Protein AF-A0A916WZQ5-F1 (afdb_monomer)

Structure (mmCIF, N/CA/C/O backbone):
data_AF-A0A916WZQ5-F1
#
_entry.id   AF-A0A916WZQ5-F1
#
loop_
_atom_site.group_PDB
_atom_site.id
_atom_site.type_symbol
_atom_site.label_atom_id
_atom_site.label_alt_id
_atom_site.label_comp_id
_atom_site.label_asym_id
_atom_site.label_entity_id
_atom_site.label_seq_id
_atom_site.pdbx_PDB_ins_code
_atom_site.Cartn_x
_atom_site.Cartn_y
_atom_site.Cartn_z
_atom_site.occupancy
_atom_site.B_iso_or_equiv
_atom_site.auth_seq_id
_atom_site.auth_comp_id
_atom_site.auth_asym_id
_atom_site.auth_atom_id
_atom_site.pdbx_PDB_model_num
ATOM 1 N N . MET A 1 1 ? 28.284 7.135 -3.219 1.00 39.41 1 MET A N 1
ATOM 2 C CA . MET A 1 1 ? 27.425 7.745 -4.259 1.00 39.41 1 MET A CA 1
ATOM 3 C C . MET A 1 1 ? 27.203 6.735 -5.375 1.00 39.41 1 MET A C 1
ATOM 5 O O . MET A 1 1 ? 27.906 6.765 -6.367 1.00 39.41 1 MET A O 1
ATOM 9 N N . GLY A 1 2 ? 26.304 5.771 -5.183 1.00 49.19 2 GLY A N 1
ATOM 10 C CA . GLY A 1 2 ? 26.057 4.737 -6.189 1.00 49.19 2 GLY A CA 1
ATOM 11 C C . GLY A 1 2 ? 24.947 3.800 -5.737 1.00 49.19 2 GLY A C 1
ATOM 12 O O . GLY A 1 2 ? 25.065 3.237 -4.651 1.00 49.19 2 GLY A O 1
ATOM 13 N N . LYS A 1 3 ? 23.867 3.715 -6.533 1.00 49.34 3 LYS A N 1
ATOM 14 C CA . LYS A 1 3 ? 22.853 2.627 -6.621 1.00 49.34 3 LYS A CA 1
ATOM 15 C C . LYS A 1 3 ? 21.511 3.059 -7.248 1.00 49.34 3 LYS A C 1
ATOM 17 O O . LYS A 1 3 ? 20.698 2.179 -7.538 1.00 49.34 3 LYS A O 1
ATOM 22 N N . PHE A 1 4 ? 21.280 4.355 -7.495 1.00 51.81 4 PHE A N 1
ATOM 23 C CA . PHE A 1 4 ? 19.994 4.880 -7.996 1.00 51.81 4 PHE A CA 1
ATOM 24 C C . PHE A 1 4 ? 19.988 5.360 -9.463 1.00 51.81 4 PHE A C 1
ATOM 26 O O . PHE A 1 4 ? 18.932 5.761 -9.952 1.00 51.81 4 PHE A O 1
ATOM 33 N N . ASP A 1 5 ? 21.101 5.241 -10.192 1.00 52.72 5 ASP A N 1
ATOM 34 C CA . ASP A 1 5 ? 21.226 5.676 -11.595 1.00 52.72 5 ASP A CA 1
ATOM 35 C C . ASP A 1 5 ? 20.655 4.635 -12.581 1.00 52.72 5 ASP A C 1
ATOM 37 O O . ASP A 1 5 ? 21.371 4.051 -13.389 1.00 52.72 5 ASP A O 1
ATOM 41 N N . SER A 1 6 ? 19.358 4.333 -12.480 1.00 55.28 6 SER A N 1
ATOM 42 C CA . SER A 1 6 ? 18.641 3.542 -13.491 1.00 55.28 6 SER A CA 1
ATOM 43 C C . SER A 1 6 ? 17.884 4.497 -14.414 1.00 55.28 6 SER A C 1
ATOM 45 O O . SER A 1 6 ? 16.951 5.124 -13.931 1.00 55.28 6 SER A O 1
ATOM 47 N N . PRO A 1 7 ? 18.196 4.613 -15.717 1.00 64.81 7 PRO A N 1
ATOM 48 C CA . PRO A 1 7 ? 17.525 5.564 -16.616 1.00 64.81 7 PRO A CA 1
ATOM 49 C C . PRO A 1 7 ? 16.040 5.235 -16.876 1.00 64.81 7 PRO A C 1
ATOM 51 O O . PRO A 1 7 ? 15.353 5.954 -17.603 1.00 64.81 7 PRO A O 1
ATOM 54 N N . VAL A 1 8 ? 15.528 4.134 -16.318 1.00 69.06 8 VAL A N 1
ATOM 55 C CA . VAL A 1 8 ? 14.172 3.647 -16.571 1.00 69.06 8 VAL A CA 1
ATOM 56 C C . VAL A 1 8 ? 13.162 4.317 -15.664 1.00 69.06 8 VAL A C 1
ATOM 58 O O . VAL A 1 8 ? 13.263 4.265 -14.442 1.00 69.06 8 VAL A O 1
ATOM 61 N N . LYS A 1 9 ? 12.127 4.887 -16.279 1.00 65.75 9 LYS A N 1
ATOM 62 C CA . LYS A 1 9 ? 11.029 5.570 -15.590 1.00 65.75 9 LYS A CA 1
ATOM 63 C C . LYS A 1 9 ? 9.867 4.622 -15.292 1.00 65.75 9 LYS A C 1
ATOM 65 O O . LYS A 1 9 ? 9.369 3.914 -16.181 1.00 65.75 9 LYS A O 1
ATOM 70 N N . ALA A 1 10 ? 9.370 4.645 -14.054 1.00 61.59 10 ALA A N 1
ATOM 71 C CA . ALA A 1 10 ? 8.222 3.828 -13.657 1.00 61.59 10 ALA A CA 1
ATOM 72 C C . ALA A 1 10 ? 6.881 4.389 -14.174 1.00 61.59 10 ALA A C 1
ATOM 74 O O . ALA A 1 10 ? 6.008 3.605 -14.583 1.00 61.59 10 ALA A O 1
ATOM 75 N N . ALA A 1 11 ? 6.745 5.709 -14.335 1.00 63.66 11 ALA A N 1
ATOM 76 C CA . ALA A 1 11 ? 5.585 6.341 -14.969 1.00 63.66 11 ALA A CA 1
ATOM 77 C C . ALA A 1 11 ? 5.902 7.325 -16.111 1.00 63.66 11 ALA A C 1
ATOM 79 O O . ALA A 1 11 ? 6.949 7.974 -16.092 1.00 63.66 11 ALA A O 1
ATOM 80 N N . PRO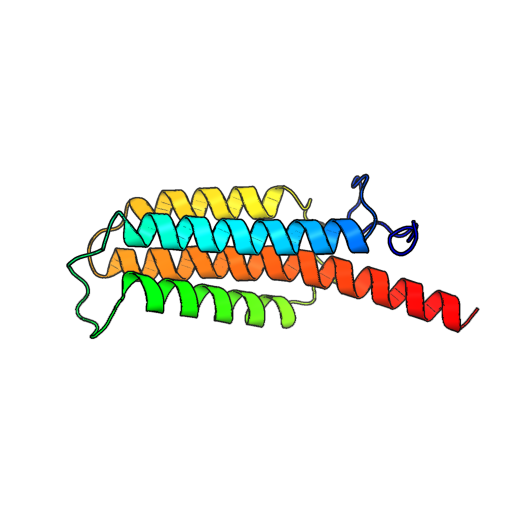 A 1 12 ? 5.002 7.454 -17.115 1.00 53.97 12 PRO A N 1
ATOM 81 C CA . PRO A 1 12 ? 5.095 8.531 -18.097 1.00 53.97 12 PRO A CA 1
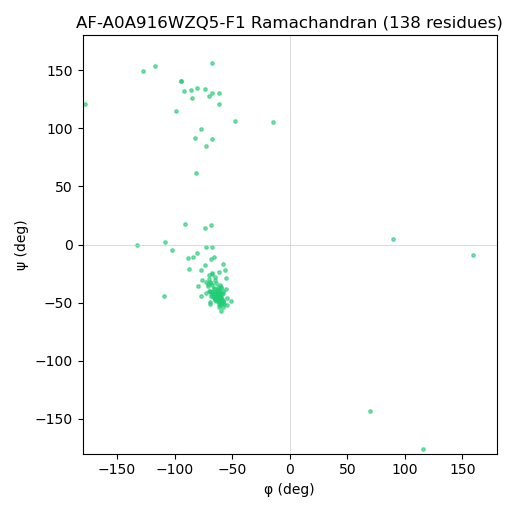ATOM 82 C C . PRO A 1 12 ? 4.961 9.876 -17.367 1.00 53.97 12 PRO A C 1
ATOM 84 O O . PRO A 1 12 ? 3.961 10.099 -16.688 1.00 53.97 12 PRO A O 1
ATOM 87 N N . GLY A 1 13 ? 5.970 10.743 -17.477 1.00 58.25 13 GLY A N 1
ATOM 88 C CA . GLY A 1 13 ? 5.986 12.062 -16.827 1.00 58.25 13 GLY A CA 1
ATOM 89 C C . GLY A 1 13 ? 6.577 12.109 -15.412 1.00 58.25 13 GLY A C 1
ATOM 90 O O . GLY A 1 13 ? 6.545 13.165 -14.797 1.00 58.25 13 GLY A O 1
ATOM 91 N N . SER A 1 14 ? 7.120 11.002 -14.892 1.00 61.81 14 SER A N 1
ATOM 92 C CA . SER A 1 14 ? 7.876 11.008 -13.631 1.00 61.81 14 SER A CA 1
ATOM 93 C C . SER A 1 14 ? 9.314 11.482 -13.870 1.00 61.81 14 SER A C 1
ATOM 95 O O . SER A 1 14 ? 9.977 11.026 -14.813 1.00 61.81 14 SER A O 1
ATOM 97 N N . ASP A 1 15 ? 9.805 12.378 -13.015 1.00 67.31 15 ASP A N 1
ATOM 98 C CA . ASP A 1 15 ? 11.223 12.761 -12.962 1.00 67.31 15 ASP A CA 1
ATOM 99 C C . ASP A 1 15 ? 12.070 11.741 -12.187 1.00 67.31 15 ASP A C 1
ATOM 101 O O . ASP A 1 15 ? 13.296 11.819 -12.191 1.00 67.31 15 ASP A O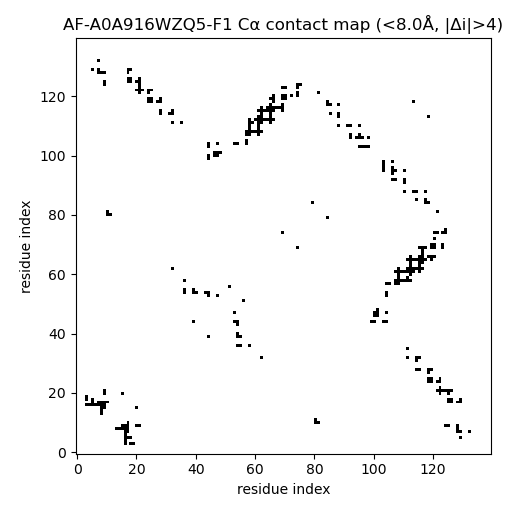 1
ATOM 105 N N . LEU A 1 16 ? 11.423 10.756 -11.554 1.00 70.00 16 LEU A N 1
ATOM 106 C CA . LEU A 1 16 ? 12.070 9.732 -10.745 1.00 70.00 16 LEU A CA 1
ATOM 107 C C . LEU A 1 16 ? 12.353 8.462 -11.551 1.00 70.00 16 LEU A C 1
ATOM 109 O O . LEU A 1 16 ? 11.527 7.972 -12.331 1.00 70.00 16 LEU A O 1
ATOM 113 N N . ASN A 1 17 ? 13.517 7.877 -11.284 1.00 77.88 17 ASN A N 1
ATOM 114 C CA . ASN A 1 17 ? 13.876 6.550 -11.773 1.00 77.88 17 ASN A CA 1
ATOM 115 C C . ASN A 1 17 ? 12.990 5.487 -11.105 1.00 77.88 17 ASN A C 1
ATOM 117 O O . ASN A 1 17 ? 12.517 5.675 -9.985 1.00 77.88 17 ASN A O 1
ATOM 121 N N . ALA A 1 18 ? 12.808 4.325 -11.733 1.00 74.69 18 ALA A N 1
ATOM 122 C CA . ALA A 1 18 ? 11.911 3.275 -11.247 1.00 74.69 18 ALA A CA 1
ATOM 123 C C . ALA A 1 18 ? 12.233 2.831 -9.809 1.00 74.69 18 ALA A C 1
ATOM 125 O O . ALA A 1 18 ? 11.330 2.661 -8.998 1.00 74.69 18 ALA A O 1
ATOM 126 N N . LYS A 1 19 ? 13.519 2.748 -9.441 1.00 74.94 19 LYS A N 1
ATOM 127 C CA . LYS A 1 19 ? 13.944 2.479 -8.054 1.00 74.94 19 LYS A CA 1
ATOM 128 C C . LYS A 1 19 ? 13.510 3.566 -7.067 1.00 74.94 19 LYS A C 1
ATOM 130 O O . LYS A 1 19 ? 13.098 3.246 -5.957 1.00 74.94 19 LYS A O 1
ATOM 135 N N . GLN A 1 20 ? 13.623 4.834 -7.457 1.00 79.88 20 GLN A N 1
ATOM 136 C CA . GLN A 1 20 ? 13.246 5.969 -6.613 1.00 79.88 20 GLN A CA 1
ATOM 137 C C . GLN A 1 20 ? 11.728 6.082 -6.490 1.00 79.88 20 GLN A C 1
ATOM 139 O O . GLN A 1 20 ? 11.231 6.298 -5.394 1.00 79.88 20 GLN A O 1
ATOM 144 N N . GLU A 1 21 ? 10.995 5.878 -7.586 1.00 77.81 21 GLU A N 1
ATOM 145 C CA . GLU A 1 21 ? 9.532 5.879 -7.583 1.00 77.81 21 GLU A CA 1
ATOM 146 C C . GLU A 1 21 ? 8.989 4.707 -6.749 1.00 77.81 21 GLU A C 1
ATOM 148 O O . GLU A 1 21 ? 8.115 4.908 -5.913 1.0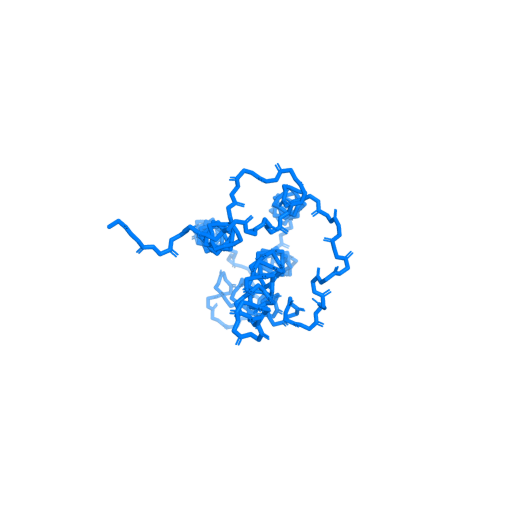0 77.81 21 GLU A O 1
ATOM 153 N N . GLY A 1 22 ? 9.565 3.507 -6.879 1.00 80.19 22 GLY A N 1
ATOM 154 C CA . GLY A 1 22 ? 9.214 2.366 -6.029 1.00 80.19 22 GLY A CA 1
ATOM 155 C C . GLY A 1 22 ? 9.476 2.639 -4.545 1.00 80.19 22 GLY A C 1
ATOM 156 O O . GLY A 1 22 ? 8.594 2.423 -3.717 1.00 80.19 22 GLY A O 1
ATOM 157 N N . LEU A 1 23 ? 10.654 3.172 -4.201 1.00 81.94 23 LEU A N 1
ATOM 158 C CA . LEU A 1 23 ? 10.982 3.526 -2.817 1.00 81.94 23 LEU A CA 1
ATOM 159 C C . LEU A 1 23 ? 10.045 4.611 -2.269 1.00 81.94 23 LEU A C 1
ATOM 161 O O . LEU A 1 23 ? 9.575 4.493 -1.140 1.00 81.94 23 LEU A O 1
ATOM 165 N N . LEU A 1 24 ? 9.749 5.637 -3.070 1.00 83.50 24 LEU A N 1
ATOM 166 C CA . LEU A 1 24 ? 8.822 6.704 -2.705 1.00 83.50 24 LEU A CA 1
ATOM 167 C C . LEU A 1 24 ? 7.450 6.127 -2.361 1.00 83.50 24 LEU A C 1
ATOM 169 O O . LEU A 1 24 ? 6.932 6.402 -1.284 1.00 83.50 24 LEU A O 1
ATOM 173 N N . TRP A 1 25 ? 6.881 5.295 -3.236 1.00 81.88 25 TRP A N 1
ATOM 174 C CA . TRP A 1 25 ? 5.562 4.715 -2.995 1.00 81.88 25 TRP A CA 1
ATOM 175 C C . TRP A 1 25 ? 5.557 3.740 -1.824 1.00 81.88 25 TRP A C 1
ATOM 177 O O . TRP A 1 25 ? 4.599 3.753 -1.058 1.00 81.88 25 TRP A O 1
ATOM 187 N N . ALA A 1 26 ? 6.629 2.976 -1.602 1.00 82.44 26 ALA A N 1
ATOM 188 C CA . ALA A 1 26 ? 6.759 2.158 -0.397 1.00 82.44 26 ALA A CA 1
ATOM 189 C C . ALA A 1 26 ? 6.711 3.019 0.879 1.00 82.44 26 ALA A C 1
ATOM 191 O O . ALA A 1 26 ? 5.937 2.726 1.790 1.00 82.44 26 ALA A O 1
ATOM 192 N N . VAL A 1 27 ? 7.476 4.116 0.921 1.00 84.75 27 VAL A N 1
ATOM 193 C CA . VAL A 1 27 ? 7.496 5.041 2.066 1.00 84.75 27 VAL A CA 1
ATOM 194 C C . VAL A 1 27 ? 6.135 5.706 2.259 1.00 84.75 27 VAL A C 1
ATOM 196 O O . VAL A 1 27 ? 5.603 5.679 3.364 1.00 84.75 27 VAL A O 1
ATOM 199 N N . VAL A 1 28 ? 5.538 6.250 1.194 1.00 82.31 28 VAL A N 1
ATOM 200 C CA . VAL A 1 28 ? 4.217 6.899 1.243 1.00 82.31 28 VAL A CA 1
ATOM 201 C C . VAL A 1 28 ? 3.149 5.931 1.750 1.00 82.31 28 VAL A C 1
ATOM 203 O O . VAL A 1 28 ? 2.336 6.308 2.586 1.00 82.31 28 VAL A O 1
ATOM 206 N N . THR A 1 29 ? 3.179 4.677 1.299 1.00 83.75 29 THR A N 1
ATOM 207 C CA . THR A 1 29 ? 2.218 3.641 1.708 1.00 83.75 29 THR A CA 1
ATOM 208 C C . THR A 1 29 ? 2.332 3.319 3.193 1.00 83.75 29 THR A C 1
ATOM 210 O O . THR A 1 29 ? 1.319 3.258 3.886 1.00 83.75 29 THR A O 1
ATOM 213 N N . ILE A 1 30 ? 3.558 3.152 3.697 1.00 86.50 30 ILE A N 1
ATOM 214 C CA . ILE A 1 30 ? 3.805 2.880 5.119 1.00 86.50 30 ILE A CA 1
ATOM 215 C C . ILE A 1 30 ? 3.380 4.078 5.970 1.00 86.50 30 ILE A C 1
ATOM 217 O O . ILE A 1 30 ? 2.688 3.901 6.968 1.00 86.50 30 ILE A O 1
ATOM 221 N N . VAL A 1 31 ? 3.756 5.296 5.571 1.00 85.00 31 VAL A N 1
ATOM 222 C CA . VAL A 1 31 ? 3.383 6.520 6.295 1.00 85.00 31 VAL A CA 1
ATOM 223 C C . VAL A 1 31 ? 1.866 6.698 6.315 1.00 85.00 31 VAL A C 1
ATOM 225 O O . VAL A 1 31 ? 1.311 6.976 7.372 1.00 85.00 31 VAL A O 1
ATOM 228 N N . ALA A 1 32 ? 1.184 6.484 5.187 1.00 82.19 32 ALA A N 1
ATOM 229 C CA . ALA A 1 32 ? -0.272 6.557 5.115 1.00 82.19 32 ALA A CA 1
ATOM 230 C C . ALA A 1 32 ? -0.940 5.520 6.028 1.00 82.19 32 ALA A C 1
ATOM 232 O O . ALA A 1 32 ? -1.851 5.862 6.774 1.00 82.19 32 ALA A O 1
ATOM 233 N N . PHE A 1 33 ? -0.456 4.276 6.027 1.00 84.88 33 PHE A N 1
ATOM 234 C CA . PHE A 1 33 ? -0.969 3.233 6.913 1.00 84.88 33 PHE A CA 1
ATOM 235 C C . PHE A 1 33 ? -0.765 3.573 8.398 1.00 84.88 33 PHE A C 1
ATOM 237 O O . PHE A 1 33 ? -1.691 3.434 9.190 1.00 84.88 33 PHE A O 1
ATOM 244 N N . LEU A 1 34 ? 0.416 4.076 8.775 1.00 86.12 34 LEU A N 1
ATOM 245 C CA . LEU A 1 34 ? 0.699 4.490 10.153 1.00 86.12 34 LEU A CA 1
ATOM 246 C C . LEU A 1 34 ? -0.147 5.687 10.593 1.00 86.12 34 LEU A C 1
ATOM 248 O O . LEU A 1 34 ? -0.592 5.721 11.735 1.00 86.12 34 LEU A O 1
ATOM 252 N N . LEU A 1 35 ? -0.383 6.654 9.702 1.00 82.88 35 LEU A N 1
ATOM 253 C CA . LEU A 1 35 ? -1.267 7.785 9.982 1.00 82.88 35 LEU A CA 1
ATOM 254 C C . LEU A 1 35 ? -2.707 7.322 10.209 1.00 82.88 35 LEU A C 1
ATOM 256 O O . LEU A 1 35 ? -3.336 7.796 11.147 1.00 82.88 35 LEU A O 1
ATOM 260 N N . LEU A 1 36 ? -3.203 6.373 9.411 1.00 79.19 36 LEU A N 1
ATOM 261 C CA . LEU A 1 36 ? -4.533 5.792 9.614 1.00 79.19 36 LEU A CA 1
ATOM 262 C C . LEU A 1 36 ? -4.638 5.047 10.941 1.00 79.19 36 LEU A C 1
ATOM 264 O O . LEU A 1 36 ? -5.558 5.310 11.702 1.00 79.19 36 LEU A O 1
ATOM 268 N N . LEU A 1 37 ? -3.654 4.207 11.272 1.00 82.56 37 LEU A N 1
ATOM 269 C CA . LEU A 1 37 ? -3.615 3.540 12.576 1.00 82.56 37 LEU A CA 1
ATOM 270 C C . LEU A 1 37 ? -3.564 4.533 13.741 1.00 82.56 37 LEU A C 1
ATOM 272 O O . LEU A 1 37 ? -4.155 4.290 14.789 1.00 82.56 37 LEU A O 1
ATOM 276 N N . PHE A 1 38 ? -2.841 5.642 13.580 1.00 82.38 38 PHE A N 1
ATOM 277 C CA . PHE A 1 38 ? -2.760 6.686 14.595 1.00 82.38 38 PHE A CA 1
ATOM 278 C C . PHE A 1 38 ? -4.095 7.420 14.771 1.00 82.38 38 PHE A C 1
ATOM 280 O O . PHE A 1 38 ? -4.491 7.689 15.903 1.00 82.38 38 PHE A O 1
ATOM 287 N N . LEU A 1 39 ? -4.800 7.711 13.674 1.00 76.75 39 LEU A N 1
ATOM 288 C CA . LEU A 1 39 ? -6.146 8.284 13.718 1.00 76.75 39 LEU A CA 1
ATOM 289 C C . LEU A 1 39 ? -7.130 7.309 14.380 1.00 76.75 39 LEU A C 1
ATOM 291 O O . LEU A 1 39 ? -7.808 7.698 15.328 1.00 76.75 39 LEU A O 1
ATOM 295 N N . ASP A 1 40 ? -7.116 6.035 13.987 1.00 76.06 40 ASP A N 1
ATOM 296 C CA . ASP A 1 40 ? -7.957 4.985 14.580 1.00 76.06 40 ASP A CA 1
ATOM 297 C C . ASP A 1 40 ? -7.676 4.787 16.078 1.00 76.06 40 ASP A C 1
ATOM 299 O O . ASP A 1 40 ? -8.588 4.528 16.865 1.00 76.06 40 ASP A O 1
ATOM 303 N N . PHE A 1 41 ? -6.418 4.950 16.495 1.00 78.00 41 PHE A N 1
ATOM 304 C CA . PHE A 1 41 ? -6.023 4.905 17.901 1.00 78.00 41 PHE A CA 1
ATOM 305 C C . PHE A 1 41 ? -6.531 6.107 18.712 1.00 78.00 41 PHE A C 1
ATOM 307 O O . PHE A 1 41 ? -6.796 5.959 19.905 1.00 78.00 41 PHE A O 1
ATOM 314 N N . ILE A 1 42 ? -6.648 7.292 18.103 1.00 77.06 42 ILE A N 1
ATOM 315 C CA . ILE A 1 42 ? -7.181 8.494 18.766 1.00 77.06 42 ILE A CA 1
ATOM 316 C C . ILE A 1 42 ? -8.704 8.425 18.861 1.00 77.06 42 ILE A C 1
ATOM 318 O O . ILE A 1 42 ? -9.267 8.733 19.909 1.00 77.06 42 ILE A O 1
ATOM 322 N N . PHE A 1 43 ? -9.366 8.020 17.778 1.00 72.06 43 PHE A N 1
ATOM 323 C CA . PHE A 1 43 ? -10.824 8.020 17.660 1.00 72.06 43 PHE A CA 1
ATOM 324 C C . PHE A 1 43 ? -11.480 6.703 18.103 1.00 72.06 43 PHE A C 1
ATOM 326 O O . PHE A 1 43 ? -12.629 6.471 17.738 1.00 72.06 43 PHE A O 1
ATOM 333 N N . GLN A 1 44 ? -10.748 5.870 18.863 1.00 66.62 44 GLN A N 1
ATOM 334 C CA . GLN A 1 44 ? -11.092 4.512 19.325 1.00 66.62 44 GLN A CA 1
ATOM 335 C C . GLN A 1 44 ? -12.580 4.164 19.158 1.00 66.62 44 GLN A C 1
ATOM 337 O O . GLN A 1 44 ? -13.409 4.657 19.927 1.00 66.62 44 GLN A O 1
ATOM 342 N N . PRO A 1 45 ? -12.949 3.324 18.173 1.00 60.69 45 PRO A N 1
ATOM 343 C CA . PRO A 1 45 ? -14.325 2.871 18.030 1.00 60.69 45 PRO A CA 1
ATOM 344 C C . PRO A 1 45 ? -14.697 1.968 19.213 1.00 60.69 45 PRO A C 1
ATOM 346 O O . PRO A 1 45 ? -14.533 0.752 19.165 1.00 60.69 45 PRO A O 1
ATOM 349 N N . ASP A 1 46 ? -15.234 2.559 20.278 1.00 54.66 46 ASP A N 1
ATOM 350 C CA . ASP A 1 46 ? -15.616 1.899 21.541 1.00 54.66 46 ASP A CA 1
ATOM 351 C C . ASP A 1 46 ? -16.815 0.926 21.420 1.00 54.66 46 ASP A C 1
ATOM 353 O O . ASP A 1 46 ? -17.448 0.566 22.411 1.00 54.66 46 ASP A O 1
ATOM 357 N N . THR A 1 47 ? -17.192 0.497 20.212 1.00 53.94 47 THR A N 1
ATOM 358 C CA . THR A 1 47 ? -18.516 -0.112 19.969 1.00 53.94 47 THR A CA 1
ATOM 359 C C . THR A 1 47 ? -18.525 -1.406 19.162 1.00 53.94 47 THR A C 1
ATOM 361 O O . THR A 1 47 ? -19.594 -1.982 18.975 1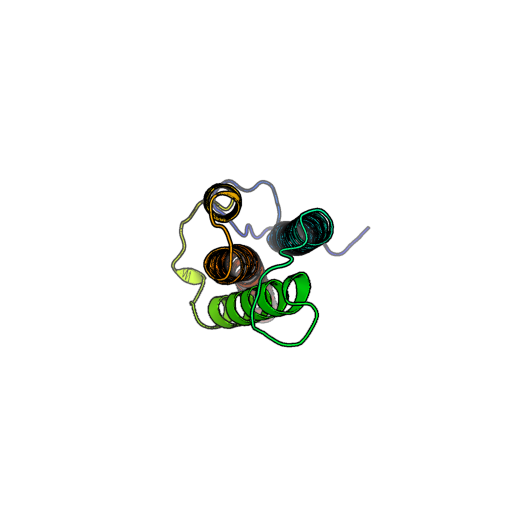.00 53.94 47 THR A O 1
ATOM 364 N N 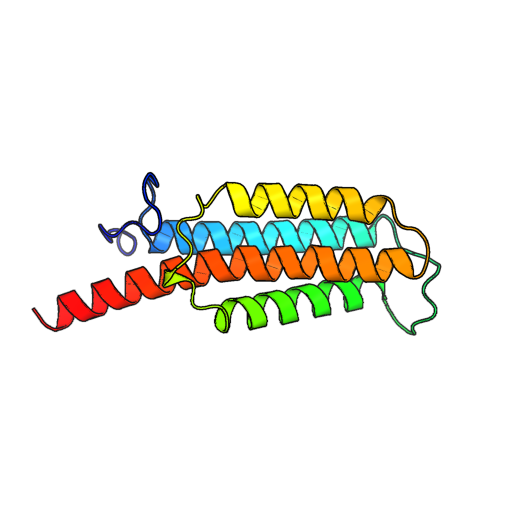. SER 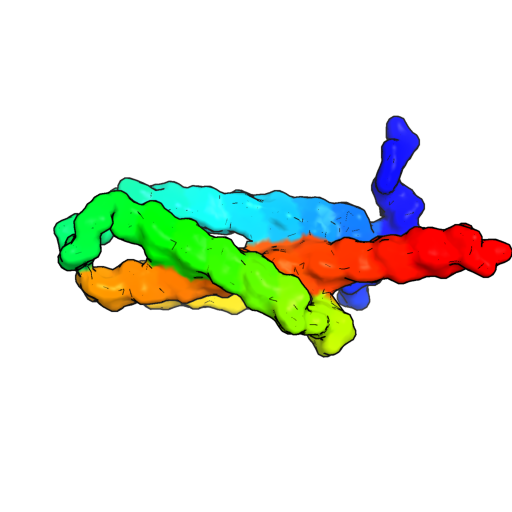A 1 48 ? -17.380 -1.920 18.712 1.00 54.25 48 SER A N 1
ATOM 365 C CA . SER A 1 48 ? -17.365 -3.155 17.919 1.00 54.25 48 SER A CA 1
ATOM 366 C C . SER A 1 48 ? -17.638 -4.397 18.775 1.00 54.25 48 SER A C 1
ATOM 368 O O . SER A 1 48 ? -16.977 -4.611 19.792 1.00 54.25 48 SER A O 1
ATOM 370 N N . SER A 1 49 ? -18.514 -5.286 18.310 1.00 59.47 49 SER A N 1
ATOM 371 C CA . SER A 1 49 ? -18.834 -6.558 18.982 1.00 59.47 49 SER A CA 1
ATOM 372 C C . SER A 1 49 ? -17.727 -7.626 18.904 1.00 59.47 49 SER A C 1
ATOM 374 O O . SER A 1 49 ? -17.897 -8.739 19.405 1.00 59.47 49 SER A O 1
ATOM 376 N N . LEU A 1 50 ? -16.616 -7.333 18.222 1.00 57.41 50 LEU A N 1
ATOM 377 C CA . LEU A 1 50 ? -15.498 -8.251 18.016 1.00 57.41 50 LEU A CA 1
ATOM 378 C C . LEU A 1 50 ? -14.515 -8.194 19.201 1.00 57.41 50 LEU A C 1
ATOM 380 O O . LEU A 1 50 ? -14.116 -7.105 19.612 1.00 57.41 50 LEU A O 1
ATOM 384 N N . PRO A 1 51 ? -14.072 -9.344 19.741 1.00 57.03 51 PRO A N 1
ATOM 385 C CA . PRO A 1 51 ? -13.102 -9.368 20.829 1.00 57.03 51 PRO A CA 1
ATOM 386 C C . PRO A 1 51 ? -11.708 -8.924 20.352 1.00 57.03 51 PRO A C 1
ATOM 388 O O . PRO A 1 51 ? -11.160 -9.485 19.403 1.00 57.03 51 PRO A O 1
ATOM 391 N N . GLY A 1 52 ? -11.110 -7.956 21.054 1.00 66.31 52 GLY A N 1
ATOM 392 C CA . GLY A 1 52 ? -9.738 -7.481 20.832 1.00 66.31 52 GLY A CA 1
ATOM 393 C C . GLY A 1 52 ? -9.644 -6.016 20.375 1.00 66.31 52 GLY A C 1
ATOM 394 O O . GLY A 1 52 ? -10.657 -5.324 20.322 1.00 66.31 52 GLY A O 1
ATOM 395 N N . PRO A 1 53 ? -8.431 -5.517 20.061 1.00 70.88 53 PRO A N 1
ATOM 396 C CA . PRO A 1 53 ? -8.222 -4.160 19.559 1.00 70.88 53 PRO A CA 1
ATOM 397 C C . PRO A 1 53 ? -8.716 -4.061 18.111 1.00 70.88 53 PRO A C 1
ATOM 399 O O . PRO A 1 53 ? -7.956 -4.237 17.158 1.00 70.88 53 PRO A O 1
ATOM 402 N N . THR A 1 54 ? -10.010 -3.824 17.931 1.00 69.56 54 THR A N 1
ATOM 403 C CA . THR A 1 54 ? -10.655 -3.743 16.609 1.00 69.56 54 THR A CA 1
ATOM 404 C C . THR A 1 54 ? -10.163 -2.580 15.764 1.00 69.56 54 THR A C 1
ATOM 406 O O . THR A 1 54 ? -10.060 -2.720 14.545 1.00 69.56 54 THR A O 1
ATOM 409 N N . TRP A 1 55 ? -9.723 -1.514 16.432 1.00 72.62 55 TRP A N 1
ATOM 410 C CA . TRP A 1 55 ? -8.960 -0.402 15.863 1.00 72.62 55 TRP A CA 1
ATOM 411 C C . TRP A 1 55 ? -7.641 -0.832 15.198 1.00 72.62 55 TRP A C 1
ATOM 413 O O . TRP A 1 55 ? -7.059 -0.066 14.444 1.00 72.62 55 TRP A O 1
ATOM 423 N N . LEU A 1 56 ? -7.140 -2.042 15.471 1.00 80.00 56 LEU A N 1
ATOM 424 C CA . LEU A 1 56 ? -5.918 -2.581 14.872 1.00 80.00 56 LEU A CA 1
ATOM 425 C C . LEU A 1 56 ? -6.225 -3.707 13.882 1.00 80.00 56 LEU A C 1
ATOM 427 O O . LEU A 1 56 ? -5.644 -3.760 12.799 1.00 80.00 56 LEU A O 1
ATOM 431 N N . THR A 1 57 ? -7.119 -4.631 14.239 1.00 80.81 57 THR A N 1
ATOM 432 C CA . THR A 1 57 ? -7.342 -5.848 13.444 1.00 80.81 57 THR A CA 1
ATOM 433 C C . THR A 1 57 ? -7.970 -5.562 12.084 1.00 80.81 57 THR A C 1
ATOM 435 O O . THR A 1 57 ? -7.476 -6.095 11.092 1.00 80.81 57 THR A O 1
ATOM 438 N N . GLY A 1 58 ? -8.994 -4.705 12.002 1.00 79.50 58 GLY A N 1
ATOM 439 C CA . GLY A 1 58 ? -9.602 -4.306 10.722 1.00 79.50 58 GLY A CA 1
ATOM 440 C C . GLY A 1 58 ? -8.588 -3.643 9.781 1.00 79.50 58 GLY A C 1
ATOM 441 O O . GLY A 1 58 ? -8.315 -4.176 8.699 1.00 79.50 58 GLY A O 1
ATOM 442 N N . PRO A 1 59 ? -7.933 -2.554 10.223 1.00 82.56 59 PRO A N 1
ATOM 443 C CA . PRO A 1 59 ? -6.869 -1.885 9.482 1.00 82.56 59 PRO A CA 1
ATOM 444 C C . PRO A 1 59 ? -5.754 -2.812 8.990 1.00 82.56 59 PRO A C 1
ATOM 446 O O . PRO A 1 59 ? -5.400 -2.773 7.810 1.00 82.56 59 PRO A O 1
ATOM 449 N N . VAL A 1 60 ? -5.213 -3.675 9.856 1.00 86.94 60 VAL A N 1
ATOM 450 C CA . VAL A 1 60 ? -4.123 -4.596 9.494 1.00 86.94 60 VAL A CA 1
ATOM 451 C C . VAL A 1 60 ? -4.584 -5.622 8.460 1.00 86.94 60 VAL A C 1
ATOM 453 O O . VAL A 1 60 ? -3.881 -5.851 7.474 1.00 86.94 60 VAL A O 1
ATOM 456 N N . VAL A 1 61 ? -5.765 -6.218 8.647 1.00 86.81 61 VAL A N 1
ATOM 457 C CA . VAL A 1 61 ? -6.325 -7.197 7.703 1.00 86.81 61 VAL A CA 1
ATOM 458 C C . VAL A 1 61 ? -6.556 -6.551 6.340 1.00 86.81 61 VAL A C 1
ATOM 460 O O . VAL A 1 61 ? -6.105 -7.095 5.331 1.00 86.81 61 VAL A O 1
ATOM 463 N N . GLY A 1 62 ? -7.180 -5.371 6.310 1.00 85.69 62 GLY A N 1
ATOM 464 C CA . GLY A 1 62 ? -7.391 -4.605 5.086 1.00 85.69 62 GLY A CA 1
ATOM 465 C C . GLY A 1 62 ? -6.080 -4.352 4.349 1.00 85.69 62 GLY A C 1
ATOM 466 O O . GLY A 1 62 ? -5.940 -4.738 3.189 1.00 85.69 62 GLY A O 1
ATOM 467 N N . PHE A 1 63 ? -5.077 -3.811 5.044 1.00 87.62 63 PHE A N 1
ATOM 468 C CA . PHE A 1 63 ? -3.765 -3.502 4.475 1.00 87.62 63 PHE A CA 1
ATOM 469 C C . PHE A 1 63 ? -3.061 -4.723 3.875 1.00 87.62 63 PHE A C 1
ATOM 471 O O . PHE A 1 63 ? -2.590 -4.673 2.735 1.00 87.62 63 PHE A O 1
ATOM 478 N N . VAL A 1 64 ? -3.013 -5.833 4.617 1.00 88.19 64 VAL A N 1
ATOM 479 C CA . VAL A 1 64 ? -2.366 -7.074 4.168 1.00 88.19 64 VAL A CA 1
ATOM 480 C C . VAL A 1 64 ? -3.088 -7.652 2.953 1.00 88.19 64 VAL A C 1
ATOM 482 O O . VAL A 1 64 ? -2.437 -7.993 1.964 1.00 88.19 64 VAL A O 1
ATOM 485 N N . ILE A 1 65 ? -4.422 -7.719 2.982 1.00 88.50 65 ILE A N 1
ATOM 486 C CA . ILE A 1 65 ? -5.213 -8.204 1.843 1.00 88.50 65 ILE A CA 1
ATOM 487 C C . ILE A 1 65 ? -5.031 -7.280 0.634 1.00 88.50 65 ILE A C 1
ATOM 489 O O . ILE A 1 65 ? -4.878 -7.771 -0.482 1.00 88.50 65 ILE A O 1
ATOM 493 N N . GLY A 1 66 ? -4.981 -5.962 0.839 1.00 85.38 66 GLY A N 1
ATOM 494 C CA . GLY A 1 66 ? -4.727 -4.976 -0.213 1.00 85.38 66 GLY A CA 1
ATOM 495 C C . GLY A 1 66 ? -3.370 -5.178 -0.884 1.00 85.38 66 GLY A C 1
ATOM 496 O O . GLY A 1 66 ? -3.286 -5.244 -2.112 1.00 85.38 66 GLY A O 1
ATOM 497 N N . LEU A 1 67 ? -2.313 -5.369 -0.090 1.00 85.38 67 LEU A N 1
ATOM 498 C CA . LEU A 1 67 ? -0.980 -5.690 -0.604 1.00 85.38 67 LEU A CA 1
ATOM 499 C C . LEU A 1 67 ? -0.977 -6.998 -1.403 1.00 85.38 67 LEU A C 1
ATOM 501 O O . LEU A 1 67 ? -0.437 -7.037 -2.508 1.00 85.38 67 LEU A O 1
ATOM 505 N N . ILE A 1 68 ? -1.617 -8.053 -0.894 1.00 85.88 68 ILE A N 1
ATOM 506 C CA . ILE A 1 68 ? -1.723 -9.333 -1.609 1.00 85.88 68 ILE A CA 1
ATOM 507 C C . ILE A 1 68 ? -2.506 -9.158 -2.916 1.00 85.88 68 ILE A C 1
ATOM 509 O O . ILE A 1 68 ? -2.072 -9.634 -3.963 1.00 85.88 68 ILE A O 1
ATOM 513 N N . ALA A 1 69 ? -3.624 -8.433 -2.898 1.00 83.69 69 ALA A N 1
ATOM 514 C CA . ALA A 1 69 ? -4.413 -8.156 -4.094 1.00 83.69 69 ALA A CA 1
ATOM 515 C C . ALA A 1 69 ? -3.591 -7.405 -5.154 1.00 83.69 69 ALA A C 1
ATOM 517 O O . ALA A 1 69 ? -3.706 -7.694 -6.346 1.00 83.69 69 ALA A O 1
ATOM 518 N N . SER A 1 70 ? -2.708 -6.496 -4.732 1.00 79.94 70 SER A N 1
ATOM 519 C CA . SER A 1 70 ? -1.846 -5.746 -5.651 1.00 79.94 70 SER A CA 1
ATOM 520 C C . SER A 1 70 ? -0.796 -6.606 -6.361 1.00 79.94 70 SER A C 1
ATOM 522 O O . SER A 1 70 ? -0.398 -6.272 -7.473 1.00 79.94 70 SER A O 1
ATOM 524 N N . LEU A 1 71 ? -0.393 -7.736 -5.767 1.00 77.31 71 LEU A N 1
ATOM 525 C CA . LEU A 1 71 ? 0.473 -8.727 -6.417 1.00 77.31 71 LEU A CA 1
ATOM 526 C C . LEU A 1 71 ? -0.260 -9.496 -7.522 1.00 77.31 71 LEU A C 1
ATOM 528 O O . LEU A 1 71 ? 0.343 -9.883 -8.520 1.00 77.31 71 LEU A O 1
ATOM 532 N N . VAL A 1 72 ? -1.557 -9.749 -7.334 1.00 78.81 72 VAL A N 1
ATOM 533 C CA . VAL A 1 72 ? -2.374 -10.539 -8.269 1.00 78.81 72 VAL A CA 1
ATOM 534 C C . VAL A 1 72 ? -2.804 -9.700 -9.473 1.00 78.81 72 VAL A C 1
ATOM 536 O O . VAL A 1 72 ? -2.872 -10.195 -10.602 1.00 78.81 72 VAL A O 1
ATOM 539 N N . VAL A 1 73 ? -3.080 -8.413 -9.257 1.00 70.94 73 VAL A N 1
ATOM 540 C CA . VAL A 1 73 ? -3.454 -7.488 -10.328 1.00 70.94 73 VAL A CA 1
ATOM 541 C C . VAL A 1 73 ? -2.197 -7.089 -11.096 1.00 70.94 73 VAL A C 1
ATOM 543 O O . VAL A 1 73 ? -1.458 -6.215 -10.664 1.00 70.94 73 VAL A O 1
ATOM 546 N N . LYS A 1 74 ? -1.960 -7.720 -12.257 1.00 60.84 74 LYS A N 1
ATOM 547 C CA . LYS A 1 74 ? -0.831 -7.411 -13.156 1.00 60.84 74 LYS A CA 1
ATOM 548 C C . LYS A 1 74 ? -0.718 -5.891 -13.397 1.00 60.84 74 LYS A C 1
ATOM 550 O O . LYS A 1 74 ? -1.492 -5.354 -14.199 1.00 60.84 74 LYS A O 1
ATOM 555 N N . PRO A 1 75 ? 0.271 -5.193 -12.802 1.00 54.19 75 PRO A N 1
ATOM 556 C CA . PRO A 1 75 ? 0.337 -3.726 -12.817 1.00 54.19 75 PRO A CA 1
ATOM 557 C C . PRO A 1 75 ? 0.631 -3.140 -14.207 1.00 54.19 75 PRO A C 1
ATOM 559 O O . PRO A 1 75 ? 0.476 -1.941 -14.444 1.00 54.19 75 PRO A O 1
ATOM 562 N N . ARG A 1 76 ? 1.047 -3.995 -15.150 1.00 51.81 76 ARG A N 1
ATOM 563 C CA . ARG A 1 76 ? 1.426 -3.662 -16.531 1.00 51.81 76 ARG A CA 1
ATOM 564 C C . ARG A 1 76 ? 0.354 -2.904 -17.324 1.00 51.81 76 ARG A C 1
ATOM 566 O O . ARG A 1 76 ? 0.711 -2.146 -18.223 1.00 51.81 76 ARG A O 1
ATOM 573 N N . SER A 1 77 ? -0.938 -3.088 -17.026 1.00 51.47 77 SER A N 1
ATOM 574 C CA . SER A 1 77 ? -2.020 -2.425 -17.780 1.00 51.47 77 SER A CA 1
ATOM 575 C C . SER A 1 77 ? -2.394 -1.044 -17.231 1.00 51.47 77 SER A C 1
ATOM 577 O O . SER A 1 77 ? -3.129 -0.299 -17.884 1.00 51.47 77 SER A O 1
ATOM 579 N N . TRP A 1 78 ? -1.908 -0.679 -16.043 1.00 55.84 78 TRP A N 1
ATOM 580 C CA . TRP A 1 78 ? -2.316 0.549 -15.377 1.00 55.84 78 TRP A CA 1
ATOM 581 C C . TRP A 1 78 ? -1.521 1.732 -15.922 1.00 55.84 78 TRP A C 1
ATOM 583 O O . TRP A 1 78 ? -0.465 2.095 -15.413 1.00 55.84 78 TRP A O 1
ATOM 593 N N . ARG A 1 79 ? -2.072 2.386 -16.950 1.00 56.19 79 ARG A N 1
ATOM 594 C CA . ARG A 1 79 ? -1.638 3.715 -17.430 1.00 56.19 79 ARG A CA 1
ATOM 595 C C . ARG A 1 79 ? -2.057 4.858 -16.493 1.00 56.19 79 ARG A C 1
ATOM 597 O O . ARG A 1 79 ? -2.020 6.020 -16.881 1.00 56.19 79 ARG A O 1
ATOM 604 N N . VAL A 1 80 ? -2.481 4.535 -15.276 1.00 56.84 80 VAL A N 1
ATOM 605 C CA . VAL A 1 80 ? -2.928 5.504 -14.279 1.00 56.84 80 VAL A CA 1
ATOM 606 C C . VAL A 1 80 ? -1.721 6.341 -13.840 1.00 56.84 80 VAL A C 1
ATOM 608 O O . VAL A 1 80 ? -0.648 5.793 -13.552 1.00 56.84 80 VAL A O 1
ATOM 611 N N . GLN A 1 81 ? -1.879 7.668 -13.844 1.00 59.47 81 GLN A N 1
ATOM 612 C CA . GLN A 1 81 ? -0.898 8.590 -13.271 1.00 59.47 81 GLN A CA 1
ATOM 613 C C . GLN A 1 81 ? -0.760 8.288 -11.779 1.00 59.47 81 GLN A C 1
ATOM 615 O O . GLN A 1 81 ? -1.764 8.205 -11.073 1.00 59.47 81 GLN A O 1
ATOM 620 N N . SER A 1 82 ? 0.478 8.143 -11.301 1.00 60.31 82 SER A N 1
ATOM 621 C CA . SER A 1 82 ? 0.790 7.685 -9.940 1.00 60.31 82 SER A CA 1
ATOM 622 C C . SER A 1 82 ? 0.127 8.540 -8.840 1.00 60.31 82 SER A C 1
ATOM 624 O O . SER A 1 82 ? -0.126 8.046 -7.751 1.00 60.31 82 SER A O 1
ATOM 626 N N . TRP A 1 83 ? -0.253 9.785 -9.150 1.00 62.38 83 TRP A N 1
ATOM 627 C CA . TRP A 1 83 ? -0.944 10.736 -8.267 1.00 62.38 83 TRP A CA 1
ATOM 628 C C . TRP A 1 83 ? -2.448 10.479 -8.073 1.00 62.38 83 TRP A C 1
ATOM 630 O O . TRP A 1 83 ? -3.020 10.925 -7.082 1.00 62.38 83 TRP A O 1
ATOM 640 N N . ILE A 1 84 ? -3.106 9.757 -8.986 1.00 60.06 84 ILE A N 1
ATOM 641 C CA . ILE A 1 84 ? -4.554 9.487 -8.900 1.00 60.06 84 ILE A CA 1
ATOM 642 C C . ILE A 1 84 ? -4.846 8.499 -7.763 1.00 60.06 84 ILE A C 1
ATOM 644 O O . ILE A 1 84 ? -5.847 8.620 -7.063 1.00 60.06 84 ILE A O 1
ATOM 648 N N . VAL A 1 85 ? -3.940 7.547 -7.551 1.00 61.41 85 VAL A N 1
ATOM 649 C CA . VAL A 1 85 ? -4.063 6.492 -6.542 1.00 61.41 85 VAL A CA 1
ATOM 650 C C . VAL A 1 85 ? -4.139 7.053 -5.111 1.00 61.41 85 VAL A C 1
ATOM 652 O O . VAL A 1 85 ? -5.127 6.762 -4.440 1.00 61.41 85 VAL A O 1
ATOM 655 N N . PRO A 1 86 ? -3.203 7.898 -4.631 1.00 59.81 86 PRO A N 1
ATOM 656 C CA . PRO A 1 86 ? -3.317 8.490 -3.297 1.00 59.81 86 PRO A CA 1
ATOM 657 C C . PRO A 1 86 ? -4.522 9.430 -3.158 1.00 59.81 86 PRO A C 1
ATOM 659 O O . PRO A 1 86 ? -5.099 9.497 -2.079 1.00 59.81 86 PRO A O 1
ATOM 662 N N . GLY A 1 87 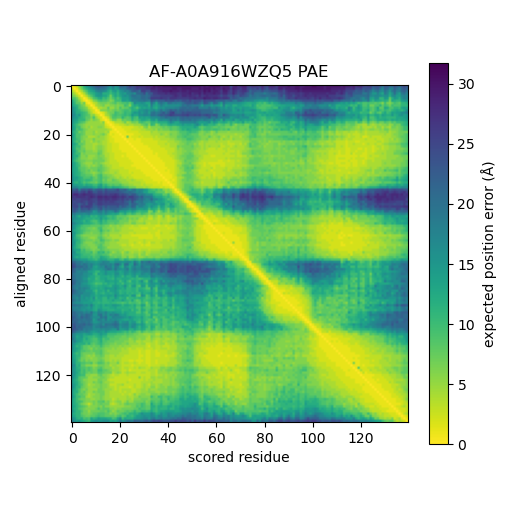? -4.949 10.110 -4.230 1.00 62.47 87 GLY A N 1
ATOM 663 C CA . GLY A 1 87 ? -6.142 10.964 -4.200 1.00 62.47 87 GLY A CA 1
ATOM 664 C C . GLY A 1 87 ? -7.433 10.178 -3.952 1.00 62.47 87 GLY A C 1
ATOM 665 O O . GLY A 1 87 ? -8.235 10.556 -3.103 1.00 62.47 87 GLY A O 1
ATOM 666 N N . VAL A 1 88 ? -7.612 9.047 -4.641 1.00 63.47 88 VAL A N 1
ATOM 667 C CA . VAL A 1 88 ? -8.774 8.161 -4.448 1.00 63.47 88 VAL A CA 1
ATOM 668 C C . VAL A 1 88 ? -8.756 7.523 -3.058 1.00 63.47 88 VAL A C 1
ATOM 670 O O . VAL A 1 88 ? -9.789 7.468 -2.394 1.00 63.47 88 VAL A O 1
ATOM 673 N N . VAL A 1 89 ? -7.578 7.102 -2.591 1.00 64.31 89 VAL A N 1
ATOM 674 C CA . VAL A 1 89 ? -7.389 6.547 -1.243 1.00 64.31 89 VAL A CA 1
ATOM 675 C C . VAL A 1 89 ? -7.755 7.570 -0.165 1.00 64.31 89 VAL A C 1
ATOM 677 O O . VAL A 1 89 ? -8.491 7.235 0.755 1.00 64.31 89 VAL A O 1
ATOM 680 N N . LEU A 1 90 ? -7.315 8.826 -0.302 1.00 67.06 90 LEU A N 1
ATOM 681 C CA . LEU A 1 90 ? -7.635 9.897 0.646 1.00 67.06 90 LEU A CA 1
ATOM 682 C C . LEU A 1 90 ? -9.148 10.158 0.729 1.00 67.06 90 LEU A C 1
ATOM 684 O O . LEU A 1 90 ? -9.692 10.309 1.819 1.00 67.06 90 LEU A O 1
ATOM 688 N N . VAL A 1 91 ? -9.840 10.177 -0.415 1.00 66.94 91 VAL A N 1
ATOM 689 C CA . VAL A 1 91 ? -11.301 10.362 -0.460 1.00 66.94 91 VAL A CA 1
ATOM 690 C C . VAL A 1 91 ? -12.024 9.201 0.225 1.00 66.94 91 VAL A C 1
ATOM 692 O O . VAL A 1 91 ? -12.949 9.433 0.999 1.00 66.94 91 VAL A O 1
ATOM 695 N N . LEU A 1 92 ? -11.585 7.962 -0.013 1.00 64.62 92 LEU A N 1
ATOM 696 C CA . LEU A 1 92 ? -12.149 6.775 0.636 1.00 64.62 92 LEU A CA 1
ATOM 697 C C . LEU A 1 92 ? -11.935 6.792 2.153 1.00 64.62 92 LEU A C 1
ATOM 699 O O . LEU A 1 92 ? -12.866 6.481 2.886 1.00 64.62 92 LEU A O 1
ATOM 703 N N . VAL A 1 93 ? -10.755 7.210 2.617 1.00 64.19 93 VAL A N 1
ATOM 704 C CA . VAL A 1 93 ? -10.445 7.391 4.046 1.00 64.19 93 VAL A CA 1
ATOM 705 C C . VAL A 1 93 ? -11.381 8.415 4.690 1.00 64.19 93 VAL A C 1
ATOM 707 O O . VAL A 1 93 ? -11.996 8.120 5.706 1.00 64.19 93 VAL A O 1
ATOM 710 N N . ILE A 1 94 ? -11.541 9.596 4.082 1.00 68.19 94 ILE A N 1
ATOM 711 C CA . ILE A 1 94 ? -12.410 10.659 4.619 1.00 68.19 94 ILE A CA 1
ATOM 712 C C . ILE A 1 94 ? -13.868 10.193 4.687 1.00 68.19 94 ILE A C 1
ATOM 714 O O . ILE A 1 94 ? -14.575 10.498 5.642 1.00 68.19 94 ILE A O 1
ATOM 718 N N . LEU A 1 95 ? -14.320 9.432 3.687 1.00 64.19 95 LEU A N 1
ATOM 719 C CA . LEU A 1 95 ? -15.659 8.847 3.691 1.00 64.19 95 LEU A CA 1
ATOM 720 C C . LEU A 1 95 ? -15.825 7.769 4.775 1.00 64.19 95 LEU A C 1
ATOM 722 O O . LEU A 1 95 ? -16.951 7.546 5.211 1.00 64.19 95 LEU A O 1
ATOM 726 N N . CYS A 1 96 ? -14.745 7.123 5.232 1.00 65.00 96 CYS A N 1
ATOM 727 C CA . CYS A 1 96 ? -14.807 6.107 6.287 1.00 65.00 96 CYS A CA 1
ATOM 728 C C . CYS A 1 96 ? -15.077 6.693 7.678 1.00 65.00 96 CYS A C 1
ATOM 730 O O . CYS A 1 96 ? -15.803 6.076 8.453 1.00 65.00 96 CYS A O 1
ATOM 732 N N . GLU A 1 97 ? -14.595 7.906 7.956 1.00 63.19 97 GLU A N 1
ATOM 733 C CA . GLU A 1 97 ? -14.856 8.639 9.210 1.00 63.19 97 GLU A CA 1
ATOM 734 C C . GLU A 1 97 ? -16.336 9.041 9.386 1.00 63.19 97 GLU A C 1
ATOM 736 O O . GLU A 1 97 ? -16.751 9.476 10.458 1.00 63.19 97 GLU A O 1
ATOM 741 N N . LEU A 1 98 ? -17.161 8.902 8.340 1.00 66.25 98 LEU A N 1
ATOM 742 C CA . LEU A 1 98 ? -18.601 9.180 8.403 1.00 66.25 98 LEU A CA 1
ATOM 743 C C . LEU A 1 98 ? -19.425 7.999 8.941 1.00 66.25 98 LEU A C 1
ATOM 745 O O . LEU A 1 98 ? -20.617 8.167 9.208 1.00 66.25 98 LEU A O 1
ATOM 749 N N . PHE A 1 99 ? -18.830 6.811 9.085 1.00 66.69 99 PHE A N 1
ATOM 750 C CA . PHE A 1 99 ? -19.523 5.618 9.573 1.00 66.69 99 PHE A CA 1
ATOM 751 C C . PHE A 1 99 ? -19.336 5.442 11.085 1.00 66.69 99 PHE A C 1
ATOM 753 O O . PHE A 1 99 ? -18.252 5.653 11.615 1.00 66.69 99 PHE A O 1
ATOM 760 N N . GLN A 1 100 ? -20.399 5.019 11.776 1.00 65.12 100 GLN A N 1
ATOM 761 C CA . GLN A 1 100 ? -20.402 4.746 13.219 1.00 65.12 100 GLN A CA 1
ATOM 762 C C . GLN A 1 100 ? -20.710 3.265 13.495 1.00 65.12 100 GLN A C 1
ATOM 764 O O . GLN A 1 100 ? -21.395 2.611 12.703 1.00 65.12 100 GLN A O 1
ATOM 769 N N . GLY A 1 101 ? -20.238 2.739 14.630 1.00 66.25 101 GLY A N 1
ATOM 770 C CA . GLY A 1 101 ? -20.503 1.358 15.056 1.00 66.25 101 GLY A CA 1
ATOM 771 C C . GLY A 1 101 ? -19.789 0.314 14.191 1.00 66.25 101 GLY A C 1
ATOM 772 O O . GLY A 1 101 ? -18.681 0.543 13.712 1.00 66.25 101 GLY A O 1
ATOM 773 N N . ASP A 1 102 ? -20.433 -0.827 13.928 1.00 67.38 102 ASP A N 1
ATOM 774 C CA . ASP A 1 102 ? -19.846 -1.916 13.123 1.00 67.38 102 ASP A CA 1
ATOM 775 C C . ASP A 1 102 ? -19.505 -1.498 11.679 1.00 67.38 102 ASP A C 1
ATOM 777 O O . ASP A 1 102 ? -18.612 -2.067 11.048 1.00 67.38 102 ASP A O 1
ATOM 781 N N . ALA A 1 103 ? -20.171 -0.464 11.152 1.00 70.62 103 ALA A N 1
ATOM 782 C CA . ALA A 1 103 ? -19.870 0.090 9.835 1.00 70.62 103 ALA A CA 1
ATOM 783 C C . ALA A 1 103 ? -18.521 0.836 9.797 1.00 70.62 103 ALA A C 1
ATOM 785 O O . ALA A 1 103 ? -17.882 0.882 8.744 1.00 70.62 103 ALA A O 1
ATOM 786 N N . GLN A 1 104 ? -18.056 1.367 10.934 1.00 73.75 104 GLN A N 1
ATOM 787 C CA . GLN A 1 104 ? -16.756 2.033 11.046 1.00 73.75 104 GLN A CA 1
ATOM 788 C C . GLN A 1 104 ? -15.609 1.036 10.847 1.00 73.75 104 GLN A C 1
ATOM 790 O O . GLN A 1 104 ? -14.676 1.313 10.098 1.00 73.75 104 GLN A O 1
ATOM 795 N N . TRP A 1 105 ? -15.724 -0.169 11.420 1.00 73.31 105 TRP A N 1
ATOM 796 C CA . TRP A 1 105 ? -14.751 -1.250 11.223 1.00 73.31 105 TRP A CA 1
ATOM 797 C C . TRP A 1 105 ? -14.641 -1.673 9.748 1.00 73.31 105 TRP A C 1
ATOM 799 O O . TRP A 1 105 ? -13.538 -1.885 9.230 1.00 73.31 105 TRP A O 1
ATOM 809 N N . VAL A 1 106 ? -15.777 -1.765 9.044 1.00 76.25 106 VAL A N 1
ATOM 810 C CA . VAL A 1 106 ? -15.797 -2.063 7.600 1.00 76.25 106 VAL A CA 1
ATOM 811 C C . VAL A 1 106 ? -15.113 -0.944 6.817 1.00 76.25 106 VAL A C 1
ATOM 813 O O . VAL A 1 106 ? -14.299 -1.224 5.936 1.00 76.25 106 VAL A O 1
ATOM 816 N N . GLY A 1 107 ? -15.411 0.313 7.158 1.00 77.25 107 GLY A N 1
ATOM 817 C CA . GLY A 1 107 ? -14.783 1.488 6.559 1.00 77.25 107 GLY A CA 1
ATOM 818 C C . GLY A 1 107 ? -13.264 1.474 6.730 1.00 77.25 107 GLY A C 1
ATOM 819 O O . GLY A 1 107 ? -12.532 1.488 5.745 1.00 77.25 107 GLY A O 1
ATOM 820 N N . GLN A 1 108 ? -12.783 1.331 7.963 1.00 77.81 108 GLN A N 1
ATOM 821 C CA . GLN A 1 108 ? -11.357 1.234 8.289 1.00 77.81 108 GLN A CA 1
ATOM 822 C C . GLN A 1 108 ? -10.653 0.118 7.504 1.00 77.81 108 GLN A C 1
ATOM 824 O O . GLN A 1 108 ? -9.608 0.342 6.891 1.00 77.81 108 GLN A O 1
ATOM 829 N N . THR A 1 109 ? -11.264 -1.069 7.451 1.00 81.69 109 THR A N 1
ATOM 830 C CA . THR A 1 109 ? -10.737 -2.219 6.700 1.00 81.69 109 THR A CA 1
ATOM 831 C C . THR A 1 109 ? -10.657 -1.930 5.197 1.00 81.69 109 THR A C 1
ATOM 833 O O . THR A 1 109 ? -9.673 -2.277 4.542 1.00 81.69 109 THR A O 1
ATOM 836 N N . LEU A 1 110 ? -11.670 -1.274 4.624 1.00 82.88 110 LEU A N 1
ATOM 837 C CA . LEU A 1 110 ? -11.666 -0.879 3.214 1.00 82.88 110 LEU A CA 1
ATOM 838 C C . LEU A 1 110 ? -10.622 0.206 2.934 1.00 82.88 110 LEU A C 1
ATOM 840 O O . LEU A 1 110 ? -9.878 0.105 1.959 1.00 82.88 110 LEU A O 1
ATOM 844 N N . ALA A 1 111 ? -10.528 1.221 3.789 1.00 81.62 111 ALA A N 1
ATOM 845 C CA . ALA A 1 111 ? -9.576 2.314 3.652 1.00 81.62 111 ALA A CA 1
ATOM 846 C C . ALA A 1 111 ? -8.132 1.798 3.614 1.00 81.62 111 ALA A C 1
ATOM 848 O O . ALA A 1 111 ? -7.385 2.096 2.676 1.00 81.62 111 ALA A O 1
ATOM 849 N N . THR A 1 112 ? -7.748 0.953 4.573 1.00 84.25 112 THR A N 1
ATOM 850 C CA . THR A 1 112 ? -6.403 0.371 4.592 1.00 84.25 112 THR A CA 1
ATOM 851 C C . THR A 1 112 ? -6.181 -0.651 3.483 1.00 84.25 112 THR A C 1
ATOM 853 O O . THR A 1 112 ? -5.061 -0.743 2.976 1.00 84.25 112 THR A O 1
ATOM 856 N N . PHE A 1 113 ? -7.226 -1.355 3.031 1.00 85.75 113 PHE A N 1
ATOM 857 C CA . PHE A 1 113 ? -7.165 -2.168 1.816 1.00 85.75 113 PHE A CA 1
ATOM 858 C C . PHE A 1 113 ? -6.777 -1.334 0.600 1.00 85.75 113 PHE A C 1
ATOM 860 O O . PHE A 1 113 ? -5.859 -1.717 -0.124 1.00 85.75 113 PHE A O 1
ATOM 867 N N . PHE A 1 114 ? -7.397 -0.174 0.388 1.00 84.12 114 PHE A N 1
ATOM 868 C CA . PHE A 1 114 ? -7.050 0.684 -0.744 1.00 84.12 114 PHE A CA 1
ATOM 869 C C . PHE A 1 114 ? -5.655 1.305 -0.612 1.00 84.12 114 PHE A C 1
ATOM 871 O O . PHE A 1 114 ? -4.967 1.434 -1.626 1.00 84.12 114 PHE A O 1
ATOM 878 N N . VAL A 1 115 ? -5.196 1.620 0.606 1.00 84.75 115 VAL A N 1
ATOM 879 C CA . VAL A 1 115 ? -3.799 2.029 0.851 1.00 84.75 115 VAL A CA 1
ATOM 880 C C . VAL A 1 115 ? -2.834 0.914 0.452 1.00 84.75 115 VAL A C 1
ATOM 882 O O . VAL A 1 115 ? -1.918 1.152 -0.336 1.00 84.75 115 VAL A O 1
ATOM 885 N N . GLY A 1 116 ? -3.050 -0.306 0.955 1.00 84.12 116 GLY A N 1
ATOM 886 C CA . GLY A 1 116 ? -2.206 -1.461 0.646 1.00 84.12 116 GLY A CA 1
ATOM 887 C C . GLY A 1 116 ? -2.236 -1.811 -0.841 1.00 84.12 116 GLY A C 1
ATOM 888 O O . GLY A 1 116 ? -1.194 -2.051 -1.448 1.00 84.12 116 GLY A O 1
ATOM 889 N N . PHE A 1 117 ? -3.417 -1.764 -1.456 1.00 84.06 117 PHE A N 1
ATOM 890 C CA . PHE A 1 117 ? -3.609 -2.075 -2.866 1.00 84.06 117 PHE A CA 1
ATOM 891 C C . PHE A 1 117 ? -2.984 -1.028 -3.786 1.00 84.06 117 PHE A C 1
ATOM 893 O O . PHE A 1 117 ? -2.205 -1.369 -4.674 1.00 84.06 117 PHE A O 1
ATOM 900 N N . GLY A 1 118 ? -3.291 0.250 -3.567 1.00 81.00 118 GLY A N 1
ATOM 901 C CA . GLY A 1 118 ? -2.772 1.348 -4.373 1.00 81.00 118 GLY A CA 1
ATOM 902 C C . GLY A 1 118 ? -1.260 1.506 -4.231 1.00 81.00 118 GLY A C 1
ATOM 903 O O . GLY A 1 118 ? -0.541 1.597 -5.228 1.00 81.00 118 GLY A O 1
ATOM 904 N N . GLY A 1 119 ? -0.777 1.469 -2.991 1.00 79.00 119 GLY A N 1
ATOM 905 C CA . GLY A 1 119 ? 0.640 1.521 -2.663 1.00 79.00 119 GLY A CA 1
ATOM 906 C C . GLY A 1 119 ? 1.435 0.353 -3.234 1.00 79.00 119 GLY A C 1
ATOM 907 O O . GLY A 1 119 ? 2.443 0.547 -3.920 1.00 79.00 119 GLY A O 1
ATOM 908 N N . GLY A 1 120 ? 0.934 -0.865 -3.015 1.00 81.56 120 GLY A N 1
ATOM 909 C CA . GLY A 1 120 ? 1.514 -2.088 -3.554 1.00 81.56 120 GLY A CA 1
ATOM 910 C C . GLY A 1 120 ? 1.528 -2.099 -5.081 1.00 81.56 120 GLY A C 1
ATOM 911 O O . GLY A 1 120 ? 2.565 -2.376 -5.676 1.00 81.56 120 GLY A O 1
ATOM 912 N N . ALA A 1 121 ? 0.439 -1.696 -5.742 1.00 81.62 121 ALA A N 1
ATOM 913 C CA . ALA A 1 121 ? 0.360 -1.691 -7.203 1.00 81.62 121 ALA A CA 1
ATOM 914 C C . ALA A 1 121 ? 1.407 -0.758 -7.835 1.00 81.62 121 ALA A C 1
ATOM 916 O O . ALA A 1 121 ? 2.047 -1.117 -8.828 1.00 81.62 121 ALA A O 1
ATOM 917 N N . LEU A 1 122 ? 1.624 0.423 -7.246 1.00 79.75 122 LEU A N 1
ATOM 918 C CA . LEU A 1 122 ? 2.650 1.365 -7.703 1.00 79.75 122 LEU A CA 1
ATOM 919 C C . LEU A 1 122 ? 4.068 0.852 -7.421 1.00 79.75 122 LEU A C 1
ATOM 921 O O . LEU A 1 122 ? 4.938 0.957 -8.291 1.00 79.75 122 LEU A O 1
ATOM 925 N N . PHE A 1 123 ? 4.288 0.238 -6.256 1.00 81.56 123 PHE A N 1
ATOM 926 C CA . PHE A 1 123 ? 5.559 -0.397 -5.911 1.00 81.56 123 PHE A CA 1
ATOM 927 C C . PHE A 1 123 ? 5.906 -1.550 -6.865 1.00 81.56 123 PHE A C 1
ATOM 929 O O . PHE A 1 123 ? 6.990 -1.558 -7.452 1.00 81.56 123 PHE A O 1
ATOM 936 N N . PHE A 1 124 ? 4.987 -2.495 -7.083 1.00 80.38 124 PHE A N 1
ATOM 937 C CA . PHE A 1 124 ? 5.217 -3.656 -7.946 1.00 80.38 124 PHE A CA 1
ATOM 938 C C . PHE A 1 124 ? 5.396 -3.259 -9.407 1.00 80.38 124 PHE A C 1
ATOM 940 O O . PHE A 1 124 ? 6.281 -3.788 -10.075 1.00 80.38 124 PHE A O 1
ATOM 947 N N . ARG A 1 125 ? 4.659 -2.254 -9.893 1.00 78.94 125 ARG A N 1
ATOM 948 C CA . ARG A 1 125 ? 4.883 -1.683 -11.229 1.00 78.94 125 ARG A CA 1
ATOM 949 C C . ARG A 1 125 ? 6.300 -1.130 -11.394 1.00 78.94 125 ARG A C 1
ATOM 951 O O . ARG A 1 125 ? 6.914 -1.298 -12.449 1.00 78.94 125 ARG A O 1
ATOM 958 N N . ALA A 1 126 ? 6.808 -0.438 -10.377 1.00 78.25 126 ALA A N 1
ATOM 959 C CA . ALA A 1 126 ? 8.159 0.106 -10.390 1.00 78.25 126 ALA A CA 1
ATOM 960 C C . ALA A 1 126 ? 9.223 -1.006 -10.313 1.00 78.25 126 ALA A C 1
ATOM 962 O O . ALA A 1 126 ? 10.212 -0.963 -11.049 1.00 78.25 126 ALA A O 1
ATOM 963 N N . ALA A 1 127 ? 8.986 -2.031 -9.490 1.00 79.81 127 ALA A N 1
ATOM 964 C CA . ALA A 1 127 ? 9.857 -3.194 -9.351 1.00 79.81 127 ALA A CA 1
ATOM 965 C C . ALA A 1 127 ? 9.934 -4.034 -10.639 1.00 79.81 127 ALA A C 1
ATOM 967 O O . ALA A 1 127 ? 11.034 -4.364 -11.078 1.00 79.81 127 ALA A O 1
ATOM 968 N N . GLU A 1 128 ? 8.798 -4.319 -11.287 1.00 80.19 128 GLU A N 1
ATOM 969 C CA . GLU A 1 128 ? 8.749 -5.045 -12.566 1.00 80.19 128 GLU A CA 1
ATOM 970 C C . GLU A 1 128 ? 9.523 -4.306 -13.662 1.00 80.19 128 GLU A C 1
ATOM 972 O O . GLU A 1 128 ? 10.340 -4.903 -14.360 1.00 80.19 128 GLU A O 1
ATOM 977 N N . LYS A 1 129 ? 9.330 -2.987 -13.786 1.00 78.31 129 LYS A N 1
ATOM 978 C CA . LYS A 1 129 ? 10.060 -2.182 -14.777 1.00 78.31 129 LYS A CA 1
ATOM 979 C C . LYS A 1 129 ? 11.567 -2.173 -14.545 1.00 78.31 129 LYS A C 1
ATOM 981 O O . LYS A 1 129 ? 12.330 -2.168 -15.509 1.00 78.31 129 LYS A O 1
ATOM 986 N N . GLN A 1 130 ? 11.994 -2.156 -13.286 1.00 79.94 130 GLN A N 1
ATOM 987 C CA . GLN A 1 130 ? 13.410 -2.264 -12.959 1.00 79.94 130 GLN A CA 1
ATOM 988 C C . GLN A 1 130 ? 13.957 -3.658 -13.291 1.00 79.94 130 GLN A C 1
ATOM 990 O O . GLN A 1 130 ? 15.051 -3.759 -13.839 1.00 79.94 130 GLN A O 1
ATOM 995 N N . HIS A 1 131 ? 13.200 -4.717 -12.993 1.00 80.81 131 HIS A N 1
ATOM 996 C CA . HIS A 1 131 ? 13.587 -6.092 -13.300 1.00 80.81 131 HIS A CA 1
ATOM 997 C C . HIS A 1 131 ? 13.738 -6.323 -14.811 1.00 80.81 131 HIS A C 1
ATOM 999 O O . HIS A 1 131 ? 14.732 -6.903 -15.241 1.00 80.81 131 HIS A O 1
ATOM 1005 N N . ASP A 1 132 ? 12.802 -5.820 -15.621 1.00 80.44 132 ASP A N 1
ATOM 1006 C CA . ASP A 1 132 ? 12.862 -5.917 -17.085 1.00 80.44 132 ASP A CA 1
ATOM 1007 C C . ASP A 1 132 ? 14.108 -5.210 -17.654 1.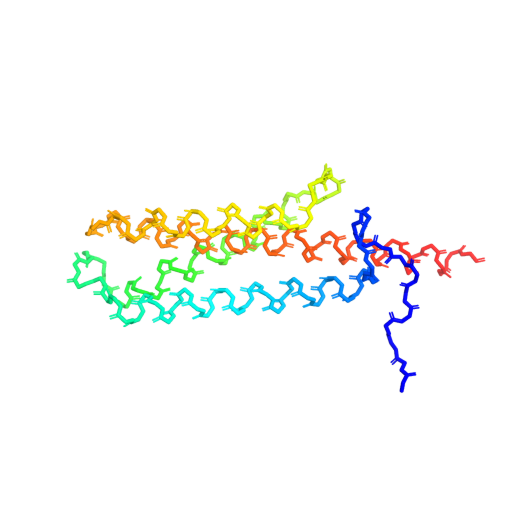00 80.44 132 ASP A C 1
ATOM 1009 O O . ASP A 1 132 ? 14.770 -5.740 -18.547 1.00 80.44 132 ASP A O 1
ATOM 1013 N N . TYR A 1 133 ? 14.470 -4.043 -17.108 1.00 77.19 133 TYR A N 1
ATOM 1014 C CA . TYR A 1 133 ? 15.696 -3.333 -17.485 1.00 77.19 133 TYR A CA 1
ATOM 1015 C C . TYR A 1 133 ? 16.962 -4.104 -17.110 1.00 77.19 133 TYR A C 1
ATOM 1017 O O . TYR A 1 133 ? 17.862 -4.266 -17.935 1.00 77.19 133 TYR A O 1
ATOM 1025 N N . ASP A 1 134 ? 17.022 -4.604 -15.874 1.00 78.12 134 ASP A N 1
ATOM 1026 C CA . ASP A 1 134 ? 18.171 -5.362 -15.383 1.00 78.12 134 ASP A CA 1
ATOM 1027 C C . ASP A 1 134 ? 18.342 -6.675 -16.170 1.00 78.12 134 ASP A C 1
ATOM 1029 O O . ASP A 1 134 ? 19.472 -7.104 -16.404 1.00 78.12 134 ASP A O 1
ATOM 1033 N N . HIS A 1 135 ? 17.245 -7.297 -16.618 1.00 77.31 135 HIS A N 1
ATOM 1034 C CA . HIS A 1 135 ? 17.280 -8.475 -17.484 1.00 77.31 135 HIS A CA 1
ATOM 1035 C C . HIS A 1 135 ? 17.797 -8.133 -18.886 1.00 77.31 135 HIS A C 1
ATOM 1037 O O . HIS A 1 135 ? 18.719 -8.791 -19.363 1.00 77.31 135 HIS A O 1
ATOM 1043 N N . ALA A 1 136 ? 17.258 -7.091 -19.530 1.00 77.75 136 ALA A N 1
ATOM 1044 C CA . ALA A 1 136 ? 17.690 -6.667 -20.864 1.00 77.75 136 ALA A CA 1
ATOM 1045 C C . ALA A 1 136 ? 19.188 -6.322 -20.907 1.00 77.75 136 ALA A C 1
ATOM 1047 O O . ALA A 1 136 ? 19.882 -6.712 -21.842 1.00 77.75 136 ALA A O 1
ATOM 1048 N N . ASN A 1 137 ? 19.698 -5.662 -19.862 1.00 75.94 137 ASN A N 1
ATOM 1049 C CA . ASN A 1 137 ? 21.102 -5.266 -19.760 1.00 75.94 137 ASN A CA 1
ATOM 1050 C C . ASN A 1 137 ? 22.062 -6.438 -19.465 1.00 75.94 137 ASN A C 1
ATOM 1052 O O . ASN A 1 137 ? 23.265 -6.296 -19.633 1.00 75.94 137 ASN A O 1
ATOM 1056 N N . ARG A 1 138 ? 21.556 -7.586 -18.990 1.00 72.31 138 ARG A N 1
ATOM 1057 C CA . ARG A 1 138 ? 22.354 -8.815 -18.799 1.00 72.31 138 ARG A CA 1
ATOM 1058 C C . ARG A 1 138 ? 22.422 -9.682 -20.053 1.00 72.31 138 ARG A C 1
ATOM 1060 O O . ARG A 1 138 ? 23.286 -10.548 -20.134 1.00 72.31 138 ARG A O 1
ATOM 1067 N N . THR A 1 139 ? 21.474 -9.505 -20.970 1.00 76.00 139 THR A N 1
ATOM 1068 C CA . THR A 1 139 ? 21.350 -10.293 -22.205 1.00 76.00 139 THR A CA 1
ATOM 1069 C C . THR A 1 139 ? 21.862 -9.572 -23.453 1.00 76.00 139 THR A C 1
ATOM 1071 O O . THR A 1 139 ? 21.843 -10.170 -24.526 1.00 76.00 139 THR A O 1
ATOM 1074 N N . ALA A 1 140 ? 22.259 -8.304 -23.323 1.00 60.19 140 ALA A N 1
ATOM 1075 C CA . ALA A 1 140 ? 22.894 -7.492 -24.362 1.00 60.19 140 ALA A CA 1
ATOM 1076 C C . ALA A 1 140 ? 24.422 -7.568 -24.243 1.00 60.19 140 ALA A C 1
ATOM 1078 O O . ALA A 1 140 ? 25.081 -7.548 -25.305 1.00 60.19 140 ALA A O 1
#

Solvent-accessible surface area (backbone atoms only — not comparable to full-atom values): 7462 Å² total; per-residue (Å²): 143,86,89,72,92,49,94,51,57,54,48,96,89,50,94,42,26,10,70,54,46,19,50,49,31,49,51,52,33,52,51,52,51,53,51,50,45,52,49,34,64,72,64,51,75,90,58,56,93,62,93,68,67,56,57,48,52,31,34,53,52,18,24,54,51,14,35,54,50,21,70,71,49,70,42,87,76,63,83,67,61,80,69,56,47,61,54,54,33,50,53,48,41,60,58,22,75,75,42,68,55,67,52,24,49,55,27,42,17,49,31,28,15,43,40,22,22,46,25,33,26,53,22,50,37,10,48,52,54,44,50,54,51,57,50,52,69,71,74,109

Foldseek 3Di:
DDDQPDPDDLADPDPGALVRQLVVLLVVLVVVLVVQLVVCVVVPQPAEPDPDRLSPPLLVQLLVLLLVVLVVPPLVVPNDDLVVLVVVLVVLLVVLVVDHHPSNSVSSNNSNSSSNNSSNNSNVSSVVRVVVSVVVVVVD

Radius of gyration: 17.36 Å; Cα contacts (8 Å, |Δi|>4): 182; chains: 1; bounding box: 48×23×46 Å

pLDDT: mean 72.45, std 10.99, range [39.41, 88.5]

Organism: NCBI:txid1849103

Nearest PDB structures (foldseek):
  9b6d-assembly1_A  TM=2.408E-01  e=7.946E+00  Mus musculus

Sequence (140 aa):
MGKFDSPVKAAPGSDLNAKQEGLLWAVVTIVAFLLLLFLDFIFQPDTSSLPGPTWLTGPVVGFVIGLIASLVVKPRSWRVQSWIVPGVVLVLVILCELFQGDAQWVGQTLATFFVGFGGGALFFRAAEKQHDYDHANRTA

Mean predicted aligned error: 9.73 Å

Secondary structure (DSSP, 8-state):
--S-----BSSTT-SSBHHHHHHHHHHHHHHHHHHHHHHHHHS--TT-SSSS-HHHHHHHHHHHHHHHHHHHS-GGG----TTHHHHHHHHHHHHHTT--THHHHHHHHHHHHHHHHHHHHHHHHHHHHHHHHHHHHHH-